Protein AF-A0A1H8H179-F1 (afdb_monomer)

Solvent-accessible surface area (backbone atoms only — not comparable to full-atom values): 5321 Å² total; per-residue (Å²): 131,54,48,33,41,68,77,48,64,46,84,75,29,44,34,35,33,32,39,75,87,75,44,80,43,78,45,67,46,25,64,46,42,33,44,36,36,45,40,48,76,88,51,90,48,93,94,61,76,77,50,42,28,44,34,40,33,27,71,89,72,52,76,50,75,46,45,50,90,35,25,52,59,69,61,35,50,50,55,39,50,76,60,72,44,78,71,45,79,42,83,42,76,91

Sequence (94 aa):
MSDYRLTSINLGGKAIINYKGIQDIIIESIAKVEIVTQRHKSGVLENYRISSYIRFNKIDGSTVQYPDSKIDLNEAETIIKENKISVEYVDEFI

Mean predicted aligned error: 4.95 Å

Foldseek 3Di:
DAQWEFDADDAQFWTWIDGPVPDTDIDTAFHAKEWEWEAEPVGDDVVDDTKIWIWGQHPVRDIDIDICNHYVPVNVVVNCVVNVGDYHYHYDYD

Structure (mmCIF, N/CA/C/O backbone):
data_AF-A0A1H8H179-F1
#
_entry.id   AF-A0A1H8H179-F1
#
loop_
_atom_site.group_PDB
_atom_site.id
_atom_site.type_symbol
_atom_site.label_atom_id
_atom_site.label_alt_id
_atom_site.label_comp_id
_atom_site.label_asym_id
_atom_site.label_entity_id
_atom_site.label_seq_id
_atom_site.pdbx_PDB_ins_code
_atom_site.Cartn_x
_atom_site.Cartn_y
_atom_site.Cartn_z
_atom_site.occupancy
_atom_site.B_iso_or_equiv
_atom_site.auth_seq_id
_atom_site.auth_comp_id
_atom_site.auth_asym_id
_atom_site.auth_atom_id
_atom_site.pdbx_PDB_model_num
ATOM 1 N N . MET A 1 1 ? 5.353 17.548 -1.687 1.00 62.00 1 MET A N 1
ATOM 2 C CA . MET A 1 1 ? 4.465 17.007 -0.638 1.00 62.00 1 MET A CA 1
ATOM 3 C C . MET A 1 1 ? 3.529 16.029 -1.305 1.00 62.00 1 MET A C 1
ATOM 5 O O . MET A 1 1 ? 3.004 16.367 -2.360 1.00 62.00 1 MET A O 1
ATOM 9 N N . SER A 1 2 ? 3.383 14.837 -0.736 1.00 78.31 2 SER A N 1
ATOM 10 C CA . SER A 1 2 ? 2.405 13.846 -1.183 1.00 78.31 2 SER A CA 1
ATOM 11 C C . SER A 1 2 ? 0.996 14.415 -1.017 1.00 78.31 2 SER A C 1
ATOM 13 O O . SER A 1 2 ? 0.699 15.058 -0.010 1.00 78.31 2 SER A O 1
ATOM 15 N N . ASP A 1 3 ? 0.150 14.229 -2.026 1.00 89.25 3 ASP A N 1
ATOM 16 C CA . ASP A 1 3 ? -1.234 14.706 -2.008 1.00 89.25 3 ASP A CA 1
ATOM 17 C C . ASP A 1 3 ? -2.098 13.866 -1.054 1.00 89.25 3 ASP A C 1
ATOM 19 O O . ASP A 1 3 ? -3.047 14.377 -0.463 1.00 89.25 3 ASP A O 1
ATOM 23 N N . TYR A 1 4 ? -1.753 12.589 -0.896 1.00 92.25 4 TYR A N 1
ATOM 24 C CA . TYR A 1 4 ? -2.434 11.624 -0.048 1.00 92.25 4 TYR A CA 1
ATOM 25 C C . TYR A 1 4 ? -1.511 11.143 1.067 1.00 92.25 4 TYR A C 1
ATOM 27 O O . TYR A 1 4 ? -0.303 10.988 0.872 1.00 92.25 4 TYR A O 1
ATOM 35 N N . ARG A 1 5 ? -2.108 10.853 2.220 1.00 93.69 5 ARG A N 1
ATOM 36 C CA . ARG A 1 5 ? -1.440 10.286 3.387 1.00 93.69 5 ARG A CA 1
ATOM 37 C C . ARG A 1 5 ? -2.317 9.199 3.987 1.00 93.69 5 ARG A C 1
ATOM 39 O O . ARG A 1 5 ? -3.464 9.467 4.335 1.00 93.69 5 ARG A O 1
ATOM 46 N N . LEU A 1 6 ? -1.795 7.982 4.115 1.00 93.81 6 LEU A N 1
ATOM 47 C CA . LEU A 1 6 ? -2.461 6.955 4.913 1.00 93.81 6 LEU A CA 1
ATOM 48 C C . LEU A 1 6 ? -2.411 7.402 6.378 1.00 93.81 6 LEU A C 1
ATOM 50 O O . LEU A 1 6 ? -1.342 7.755 6.856 1.00 93.81 6 LEU A O 1
ATOM 54 N N . THR A 1 7 ? -3.541 7.436 7.076 1.00 93.19 7 THR A N 1
ATOM 55 C CA . THR A 1 7 ? -3.593 7.852 8.490 1.00 93.19 7 THR A CA 1
ATOM 56 C C . THR A 1 7 ? -3.964 6.707 9.420 1.00 93.19 7 THR A C 1
ATOM 58 O O . THR A 1 7 ? -3.592 6.720 10.590 1.00 93.19 7 THR A O 1
ATOM 61 N N . SER A 1 8 ? -4.687 5.704 8.921 1.00 92.81 8 SER A N 1
ATOM 62 C CA . SER A 1 8 ? -5.090 4.532 9.698 1.00 92.81 8 SER A CA 1
ATOM 63 C C . SER A 1 8 ? -5.459 3.366 8.784 1.00 92.81 8 SER A C 1
ATOM 65 O O . SER A 1 8 ? -5.935 3.585 7.667 1.00 92.81 8 SER A O 1
ATOM 67 N N . ILE A 1 9 ? -5.258 2.133 9.256 1.00 93.69 9 ILE A N 1
ATOM 68 C CA . ILE A 1 9 ? -5.644 0.910 8.549 1.00 93.69 9 ILE A CA 1
ATOM 69 C C . ILE A 1 9 ? -5.844 -0.271 9.508 1.00 93.69 9 ILE A C 1
ATOM 71 O O . ILE A 1 9 ? -5.097 -0.427 10.470 1.00 93.69 9 ILE A O 1
ATOM 75 N N . ASN A 1 10 ? -6.812 -1.143 9.211 1.00 88.44 10 ASN A N 1
ATOM 76 C CA . ASN A 1 10 ? -6.967 -2.455 9.841 1.00 88.44 10 ASN A CA 1
ATOM 77 C C . ASN A 1 10 ? -7.331 -3.557 8.820 1.00 88.44 10 ASN A C 1
ATOM 79 O O . ASN A 1 10 ? -8.137 -3.345 7.915 1.00 88.44 10 ASN A O 1
ATOM 83 N N . LEU A 1 11 ? -6.747 -4.755 8.970 1.00 71.75 11 LEU A N 1
ATOM 84 C CA . LEU A 1 11 ? -7.091 -5.930 8.152 1.00 71.75 11 LEU A CA 1
ATOM 85 C C . LEU A 1 11 ? -8.516 -6.402 8.469 1.00 71.75 11 LEU A C 1
ATOM 87 O O . LEU A 1 11 ? -8.877 -6.526 9.639 1.00 71.75 11 LEU A O 1
ATOM 91 N N . GLY A 1 12 ? -9.322 -6.662 7.435 1.00 64.56 12 GLY A N 1
ATOM 92 C CA . GLY A 1 12 ? -10.748 -6.968 7.591 1.00 64.56 12 GLY A CA 1
ATOM 93 C C . GLY A 1 12 ? -11.616 -5.735 7.867 1.00 64.56 12 GLY A C 1
ATOM 94 O O . GLY A 1 12 ? -12.799 -5.879 8.174 1.00 64.56 12 GLY A O 1
ATOM 95 N N . GLY A 1 13 ? -11.040 -4.531 7.759 1.00 77.62 13 GLY A N 1
ATOM 96 C CA . GLY A 1 13 ? -11.720 -3.259 7.978 1.00 77.62 13 GLY A CA 1
ATOM 97 C C . GLY A 1 13 ? -11.323 -2.177 6.972 1.00 77.62 13 GLY A C 1
ATOM 98 O O . GLY A 1 13 ? -11.115 -2.462 5.792 1.00 77.62 13 GLY A O 1
ATOM 99 N N . LYS A 1 14 ? -11.322 -0.917 7.421 1.00 91.38 14 LYS A N 1
ATOM 100 C CA . LYS A 1 14 ? -11.182 0.270 6.576 1.00 91.38 14 LYS A CA 1
ATOM 101 C C . LYS A 1 14 ? -9.779 0.878 6.642 1.00 91.38 14 LYS A C 1
ATOM 103 O O . LYS A 1 14 ? -9.179 0.935 7.711 1.00 91.38 14 LYS A O 1
ATOM 108 N N . ALA A 1 15 ? -9.287 1.404 5.524 1.00 93.69 15 ALA A N 1
ATOM 109 C CA . ALA A 1 15 ? -8.181 2.360 5.510 1.00 93.69 15 ALA A CA 1
ATOM 110 C C . ALA A 1 15 ? -8.733 3.778 5.412 1.00 93.69 15 ALA A C 1
ATOM 112 O O . ALA A 1 15 ? -9.7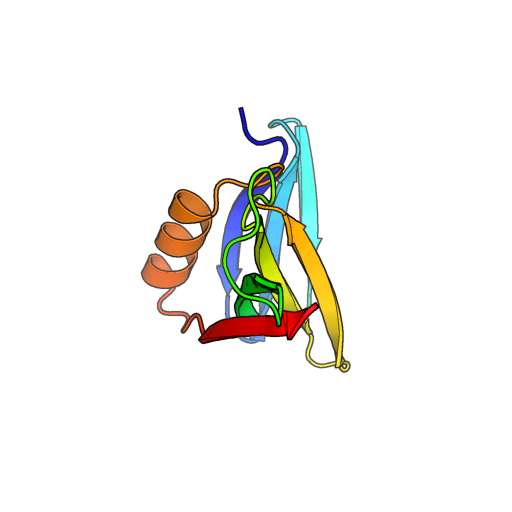14 4.025 4.707 1.00 93.69 15 ALA A O 1
ATOM 113 N N . ILE A 1 16 ? -8.086 4.706 6.107 1.00 94.38 16 ILE A N 1
ATOM 114 C CA . ILE A 1 16 ? -8.377 6.132 6.018 1.00 94.38 16 ILE A CA 1
ATOM 115 C C . ILE A 1 16 ? -7.187 6.796 5.344 1.00 94.38 16 ILE A C 1
ATOM 117 O O . ILE A 1 16 ? -6.056 6.715 5.825 1.00 94.38 16 ILE A O 1
ATOM 121 N N . ILE A 1 17 ? -7.453 7.437 4.212 1.00 94.56 17 ILE A N 1
ATOM 122 C CA . ILE A 1 17 ? -6.471 8.207 3.465 1.00 94.56 17 ILE A CA 1
ATOM 123 C C . ILE A 1 17 ? -6.895 9.660 3.505 1.00 94.56 17 ILE A C 1
ATOM 125 O O . ILE A 1 17 ? -7.963 10.022 3.022 1.00 94.56 17 ILE A O 1
ATOM 129 N N . ASN A 1 18 ? -6.036 10.500 4.051 1.00 94.19 18 ASN A N 1
ATOM 130 C CA . ASN A 1 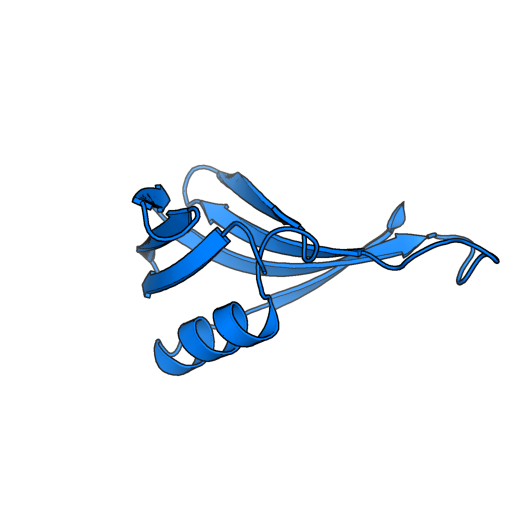18 ? -6.259 11.924 4.100 1.00 94.19 18 ASN A CA 1
ATOM 131 C C . ASN A 1 18 ? -5.678 12.596 2.844 1.00 94.19 18 ASN A C 1
ATOM 133 O O . ASN A 1 18 ? -4.508 12.406 2.507 1.00 94.19 18 ASN A O 1
ATOM 137 N N . TYR A 1 19 ? -6.499 13.374 2.143 1.00 91.88 19 TYR A N 1
ATOM 138 C CA . TYR A 1 19 ? -6.102 14.189 1.001 1.00 91.88 19 TYR A CA 1
ATOM 139 C C . TYR A 1 19 ? -5.782 15.613 1.468 1.00 91.88 19 TYR A C 1
ATOM 141 O O . TYR A 1 19 ? -6.660 16.346 1.935 1.00 91.88 19 TYR A O 1
ATOM 149 N N . LYS A 1 20 ? -4.511 16.004 1.332 1.00 89.38 20 LYS A N 1
ATOM 150 C CA . LYS A 1 20 ? -3.972 17.350 1.607 1.00 89.38 20 LYS A CA 1
ATOM 151 C C . LYS A 1 20 ? -4.265 17.937 2.995 1.00 89.38 20 LYS A C 1
ATOM 153 O O . LYS A 1 20 ? -4.210 19.151 3.158 1.00 89.38 20 LYS A O 1
ATOM 158 N N . GLY A 1 21 ? -4.570 17.124 4.000 1.00 87.69 21 GLY A N 1
ATOM 159 C CA . GLY A 1 21 ? -4.960 17.596 5.333 1.00 87.69 21 GLY A CA 1
ATOM 160 C C . GLY A 1 21 ? -6.434 17.988 5.456 1.00 87.69 21 GLY A C 1
ATOM 161 O O . GLY A 1 21 ? -6.835 18.455 6.516 1.00 87.69 21 GLY A O 1
ATOM 162 N N . ILE A 1 22 ? -7.234 17.846 4.395 1.00 90.06 22 ILE A N 1
ATOM 163 C CA . ILE A 1 22 ? -8.548 18.504 4.287 1.00 90.06 22 ILE A CA 1
ATOM 164 C C . ILE A 1 22 ? -9.692 17.493 4.268 1.00 90.06 22 ILE A C 1
ATOM 166 O O . ILE A 1 22 ? -10.770 17.773 4.786 1.00 90.06 22 ILE A O 1
ATOM 170 N N . GLN A 1 23 ? -9.478 16.328 3.660 1.00 92.56 23 GLN A N 1
ATOM 171 C CA . GLN A 1 23 ? -10.548 15.369 3.419 1.00 92.56 23 GLN A CA 1
ATOM 172 C C . GLN A 1 23 ? -10.090 13.948 3.705 1.00 92.56 23 GLN A C 1
ATOM 174 O O . GLN A 1 23 ? -9.087 13.502 3.155 1.00 92.56 23 GLN A O 1
ATOM 179 N N . ASP A 1 24 ? -10.884 13.221 4.485 1.00 94.88 24 ASP A N 1
ATOM 180 C CA . ASP A 1 24 ? -10.692 11.794 4.701 1.00 94.88 24 ASP A CA 1
ATOM 181 C C . ASP A 1 24 ? -11.450 10.982 3.647 1.00 94.88 24 ASP A C 1
ATOM 183 O O . ASP A 1 24 ? -12.651 11.153 3.424 1.00 94.88 24 ASP A O 1
ATOM 187 N N . ILE A 1 25 ? -10.726 10.077 3.000 1.00 94.00 25 ILE A N 1
ATOM 188 C CA . ILE A 1 25 ? -11.229 9.084 2.059 1.00 94.00 25 ILE A CA 1
ATOM 189 C C . ILE A 1 25 ? -11.190 7.740 2.772 1.00 94.00 25 ILE A C 1
ATOM 191 O O . ILE A 1 25 ? -10.139 7.306 3.245 1.00 94.00 25 ILE A O 1
ATOM 195 N N . ILE A 1 26 ? -12.341 7.079 2.842 1.00 94.19 26 ILE A N 1
ATOM 196 C CA . ILE A 1 26 ? -12.486 5.799 3.529 1.00 94.19 26 ILE A CA 1
ATOM 197 C C . ILE A 1 26 ? -12.530 4.684 2.486 1.00 94.19 26 ILE A C 1
ATOM 199 O O . ILE A 1 26 ? -13.381 4.679 1.598 1.00 94.19 26 ILE A O 1
ATOM 203 N N . ILE A 1 27 ? -11.617 3.725 2.610 1.00 93.31 27 ILE A N 1
ATOM 204 C CA . ILE A 1 27 ? -11.585 2.503 1.807 1.00 93.31 27 ILE A CA 1
ATOM 205 C C . ILE A 1 27 ? -12.039 1.370 2.709 1.00 93.31 27 ILE A C 1
ATOM 207 O O . ILE A 1 27 ? -11.284 0.957 3.579 1.00 93.31 27 ILE A O 1
ATOM 211 N N . GLU A 1 28 ? -13.258 0.879 2.529 1.00 93.56 28 GLU A N 1
ATOM 212 C CA . GLU A 1 28 ? -13.799 -0.207 3.352 1.00 93.56 28 GLU A CA 1
ATOM 213 C C . GLU A 1 28 ? -13.426 -1.597 2.826 1.00 93.56 28 GLU A C 1
ATOM 215 O O . GLU A 1 28 ? -13.017 -1.758 1.672 1.00 93.56 28 GLU A O 1
ATOM 220 N N . SER A 1 29 ? -13.609 -2.599 3.691 1.00 93.06 29 SER A N 1
ATOM 221 C CA . SER A 1 29 ? -13.527 -4.024 3.357 1.00 93.06 29 SER A CA 1
ATOM 222 C C . SER A 1 29 ? -12.189 -4.443 2.747 1.00 93.06 29 SER A C 1
ATOM 224 O O . SER A 1 29 ? -12.161 -5.151 1.745 1.00 93.06 29 SER A O 1
ATOM 226 N N . ILE A 1 30 ? -11.072 -4.024 3.344 1.00 93.31 30 ILE A N 1
ATOM 227 C CA . ILE A 1 30 ? -9.728 -4.360 2.863 1.00 93.31 30 ILE A CA 1
ATOM 228 C C . ILE A 1 30 ? -9.385 -5.800 3.242 1.00 93.31 30 ILE A C 1
ATOM 230 O O . ILE A 1 30 ? -9.322 -6.156 4.421 1.00 93.31 30 ILE A O 1
ATOM 234 N N . ALA A 1 31 ? -9.121 -6.615 2.223 1.00 91.19 31 ALA A N 1
ATOM 235 C CA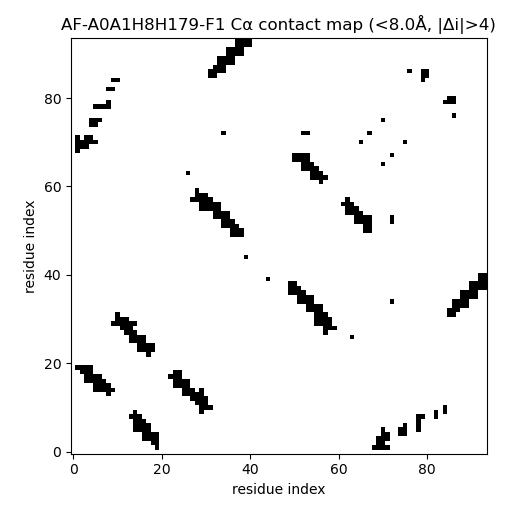 . ALA A 1 31 ? -8.646 -7.984 2.370 1.00 91.19 31 ALA A CA 1
ATOM 236 C C . ALA A 1 31 ? -7.116 -8.050 2.422 1.00 91.19 31 ALA A C 1
ATOM 238 O O . ALA A 1 31 ? -6.556 -8.821 3.197 1.00 91.19 31 ALA A O 1
ATOM 239 N N . LYS A 1 32 ? -6.439 -7.252 1.587 1.00 92.56 32 LYS A N 1
ATOM 240 C CA . LYS A 1 32 ? -4.987 -7.324 1.387 1.00 92.56 32 LYS A CA 1
ATOM 241 C C . LYS A 1 32 ? -4.418 -5.973 0.952 1.00 92.56 32 LYS A C 1
ATOM 243 O O . LYS A 1 32 ? -5.089 -5.214 0.253 1.00 92.56 32 LYS A O 1
ATOM 248 N N . VAL A 1 33 ? -3.170 -5.700 1.334 1.00 94.38 33 VAL A N 1
ATOM 249 C CA . VAL A 1 33 ? -2.411 -4.515 0.909 1.00 94.38 33 VAL A CA 1
ATOM 250 C C . VAL A 1 33 ? -1.150 -4.945 0.173 1.00 94.38 33 VAL A C 1
ATOM 252 O O . VAL A 1 33 ? -0.440 -5.843 0.624 1.00 94.38 33 VAL A O 1
ATOM 255 N N . GLU A 1 34 ? -0.874 -4.295 -0.952 1.00 95.44 34 GLU A N 1
ATOM 256 C CA . GLU A 1 34 ? 0.287 -4.569 -1.795 1.00 95.44 34 GLU A CA 1
ATOM 257 C C . GLU A 1 34 ? 1.065 -3.279 -2.066 1.00 95.44 34 GLU A C 1
ATOM 259 O O . GLU A 1 34 ? 0.468 -2.223 -2.288 1.00 95.44 34 GLU A O 1
ATOM 264 N N . ILE A 1 35 ? 2.393 -3.365 -2.088 1.00 95.12 35 ILE A N 1
ATOM 265 C CA . ILE A 1 35 ? 3.260 -2.366 -2.711 1.00 95.1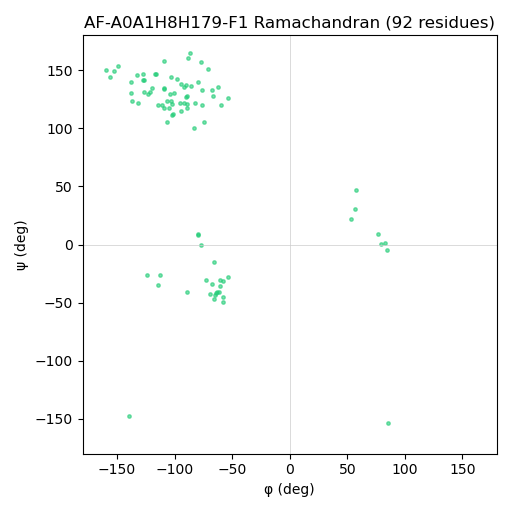2 35 ILE A CA 1
ATOM 266 C C . ILE A 1 35 ? 3.697 -2.944 -4.050 1.00 95.12 35 ILE A C 1
ATOM 268 O O . ILE A 1 35 ? 4.440 -3.924 -4.118 1.00 95.12 35 ILE A O 1
ATOM 272 N N . VAL A 1 36 ? 3.207 -2.336 -5.122 1.00 94.62 36 VAL A N 1
ATOM 273 C CA . VAL A 1 36 ? 3.448 -2.789 -6.485 1.00 94.62 36 VAL A CA 1
ATOM 274 C C . VAL A 1 36 ? 4.536 -1.937 -7.114 1.00 94.62 36 VAL A C 1
ATOM 276 O O . VAL A 1 36 ? 4.464 -0.712 -7.070 1.00 94.62 36 VAL A O 1
ATOM 279 N N . THR A 1 37 ? 5.532 -2.575 -7.718 1.00 91.19 37 THR A N 1
ATOM 280 C CA . THR A 1 37 ? 6.587 -1.920 -8.494 1.00 91.19 37 THR A CA 1
ATOM 281 C C . THR A 1 37 ? 6.386 -2.236 -9.969 1.00 91.19 37 THR A C 1
ATOM 283 O O . THR A 1 37 ? 6.445 -3.396 -10.374 1.00 91.19 37 THR A O 1
ATOM 286 N N . GLN A 1 38 ? 6.151 -1.210 -10.787 1.00 88.44 38 GLN A N 1
ATOM 287 C CA . GLN A 1 38 ? 6.031 -1.379 -12.232 1.00 88.44 38 GLN A CA 1
ATOM 288 C C . GLN A 1 38 ? 7.411 -1.430 -12.875 1.00 88.44 38 GLN A C 1
ATOM 290 O O . GLN A 1 38 ? 8.215 -0.500 -12.768 1.00 88.44 38 GLN A O 1
ATOM 295 N N . ARG A 1 39 ? 7.673 -2.530 -13.573 1.00 83.25 39 ARG A N 1
ATOM 296 C CA . ARG A 1 39 ? 8.897 -2.788 -14.321 1.00 83.25 39 ARG A CA 1
ATOM 297 C C . ARG A 1 39 ? 8.569 -2.925 -15.794 1.00 83.25 39 ARG A C 1
ATOM 299 O O . ARG A 1 39 ? 7.532 -3.458 -16.166 1.00 83.25 39 ARG A O 1
ATOM 306 N N . HIS A 1 40 ? 9.484 -2.490 -16.642 1.00 80.75 40 HIS A N 1
ATOM 307 C CA . HIS A 1 40 ? 9.376 -2.749 -18.068 1.00 80.75 40 HIS A CA 1
ATOM 308 C C . HIS A 1 40 ? 9.976 -4.123 -18.387 1.00 80.75 40 HIS A C 1
ATOM 310 O O . HIS A 1 40 ? 11.061 -4.454 -17.894 1.00 80.75 40 HIS A O 1
ATOM 316 N N . LYS A 1 41 ? 9.318 -4.927 -19.234 1.00 76.50 41 LYS A N 1
ATOM 317 C CA . LYS A 1 41 ? 9.838 -6.259 -19.625 1.00 76.50 41 LYS A CA 1
ATOM 318 C C . LYS A 1 41 ? 11.221 -6.198 -20.268 1.00 76.50 41 LYS A C 1
ATOM 320 O O . LYS A 1 41 ? 12.016 -7.119 -20.114 1.00 76.50 41 LYS A O 1
ATOM 325 N N . SER A 1 42 ? 11.518 -5.106 -20.968 1.00 75.75 42 SER A N 1
ATOM 326 C CA . SER A 1 42 ? 12.815 -4.884 -21.625 1.00 75.75 42 SER A CA 1
ATOM 327 C C . SER A 1 42 ? 13.928 -4.399 -20.682 1.00 75.75 42 SER A C 1
ATOM 329 O O . SER A 1 42 ? 14.994 -4.030 -21.163 1.00 75.75 42 SER A O 1
ATOM 331 N N . GLY A 1 43 ? 13.707 -4.389 -19.361 1.00 68.38 43 GLY A N 1
ATOM 332 C CA . GLY A 1 43 ? 14.689 -3.939 -18.371 1.00 68.38 43 GLY A CA 1
ATOM 333 C C . GLY A 1 43 ? 14.670 -2.425 -18.136 1.00 68.38 43 GLY A C 1
ATOM 334 O O . GLY A 1 43 ? 13.641 -1.772 -18.297 1.00 68.38 43 GLY A O 1
ATOM 335 N N . VAL A 1 44 ? 15.805 -1.860 -17.711 1.00 64.44 44 VAL A N 1
ATOM 336 C CA . VAL A 1 44 ? 15.944 -0.413 -17.468 1.00 64.44 44 VAL A CA 1
ATOM 337 C C . VAL A 1 44 ? 16.239 0.279 -18.797 1.00 64.44 44 VAL A C 1
ATOM 339 O O . VAL A 1 44 ? 17.367 0.250 -19.281 1.00 64.44 44 VAL A O 1
ATOM 342 N N . LEU A 1 45 ? 15.213 0.876 -19.401 1.00 65.38 45 LEU A N 1
ATOM 343 C CA . LEU A 1 45 ? 15.372 1.739 -20.569 1.00 65.38 45 LEU A CA 1
ATOM 344 C C . LEU A 1 45 ? 15.840 3.128 -20.120 1.00 65.38 45 LEU A C 1
ATOM 346 O O . LEU A 1 45 ? 15.352 3.659 -19.119 1.00 65.38 45 LEU A O 1
ATOM 350 N N . GLU A 1 46 ? 16.758 3.737 -20.871 1.00 60.25 46 GLU A N 1
ATOM 351 C CA . GLU A 1 46 ? 17.110 5.148 -20.692 1.00 60.25 46 GLU A CA 1
ATOM 352 C C . GLU A 1 46 ? 15.825 5.994 -20.752 1.00 60.25 46 GLU A C 1
ATOM 354 O O . GLU A 1 46 ? 15.049 5.892 -21.703 1.00 60.25 46 GLU A O 1
ATOM 359 N N . ASN A 1 47 ? 15.591 6.811 -19.720 1.00 65.31 47 ASN A N 1
ATOM 360 C CA . ASN A 1 47 ? 14.386 7.629 -19.484 1.00 65.31 47 ASN A CA 1
ATOM 361 C C . ASN A 1 47 ? 13.150 6.912 -18.915 1.00 65.31 47 ASN A C 1
ATOM 363 O O . ASN A 1 47 ? 12.137 7.573 -18.673 1.00 65.31 47 ASN A O 1
ATOM 367 N N . TYR A 1 48 ? 13.207 5.606 -18.643 1.00 66.06 48 TYR A N 1
ATOM 368 C CA . TYR A 1 48 ? 12.092 4.913 -18.001 1.00 66.06 48 TYR A CA 1
ATOM 369 C C . TYR A 1 48 ? 12.212 4.967 -16.476 1.00 66.06 48 TYR A C 1
ATOM 371 O O . TYR A 1 48 ? 13.152 4.440 -15.877 1.00 66.06 48 TYR A O 1
ATOM 379 N N . ARG A 1 49 ? 11.236 5.611 -15.833 1.00 67.00 49 ARG A N 1
ATOM 380 C CA . ARG A 1 49 ? 11.152 5.687 -14.376 1.00 67.00 49 ARG A CA 1
ATOM 381 C C . ARG A 1 49 ? 10.361 4.491 -13.856 1.00 67.00 49 ARG A C 1
ATOM 383 O O . ARG A 1 49 ? 9.189 4.344 -14.185 1.00 67.00 49 ARG A O 1
ATOM 390 N N . ILE A 1 50 ? 10.992 3.685 -13.004 1.00 75.31 50 ILE A N 1
ATOM 391 C CA . ILE A 1 50 ? 10.283 2.710 -12.169 1.00 75.31 50 ILE A CA 1
ATOM 392 C C . ILE A 1 50 ? 9.300 3.502 -11.301 1.00 75.31 50 ILE A C 1
ATOM 394 O O . ILE A 1 50 ? 9.719 4.400 -10.567 1.00 75.31 50 ILE A O 1
ATOM 398 N N . SER A 1 51 ? 8.008 3.209 -11.432 1.00 84.31 51 SER A N 1
ATOM 399 C CA . SER A 1 51 ? 6.967 3.779 -10.578 1.00 84.31 51 SER A CA 1
ATOM 400 C C . SER A 1 51 ? 6.446 2.688 -9.666 1.00 84.31 51 SER A C 1
ATOM 402 O O . SER A 1 51 ? 6.183 1.567 -10.110 1.00 84.31 51 SER A O 1
ATOM 404 N N . SER A 1 52 ? 6.308 3.025 -8.392 1.00 91.75 52 SER A N 1
ATOM 405 C CA . SER A 1 52 ? 5.661 2.151 -7.427 1.00 91.75 52 SER A CA 1
ATOM 406 C C . SER A 1 52 ? 4.315 2.733 -7.016 1.00 91.75 52 SER A C 1
ATOM 408 O O . SER A 1 52 ? 4.055 3.927 -7.155 1.00 91.75 52 SER A O 1
ATOM 410 N N . TYR A 1 53 ? 3.426 1.892 -6.514 1.00 94.69 53 TYR A N 1
ATOM 411 C CA . TYR A 1 53 ? 2.145 2.324 -5.980 1.00 94.69 53 TYR A CA 1
ATOM 412 C C . TYR A 1 53 ? 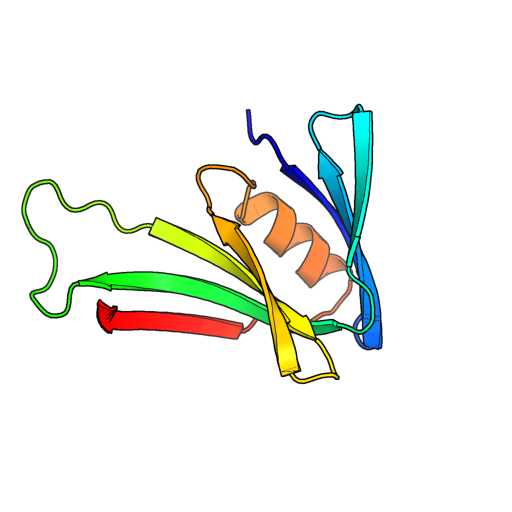1.688 1.392 -4.868 1.00 94.69 53 TYR A C 1
ATOM 414 O O . TYR A 1 53 ? 2.047 0.218 -4.832 1.00 94.69 53 TYR A O 1
ATOM 422 N N . ILE A 1 54 ? 0.877 1.918 -3.959 1.00 94.88 54 ILE A N 1
ATOM 423 C CA . ILE A 1 54 ? 0.173 1.095 -2.980 1.00 94.88 54 ILE A CA 1
ATOM 424 C C . ILE A 1 54 ? -1.171 0.677 -3.566 1.00 94.88 54 ILE A C 1
ATOM 426 O O . ILE A 1 54 ? -1.870 1.495 -4.173 1.00 94.88 54 ILE A O 1
ATOM 430 N N . ARG A 1 55 ? -1.541 -0.587 -3.377 1.00 96.19 55 ARG A N 1
ATOM 431 C CA . ARG A 1 55 ? -2.828 -1.148 -3.780 1.00 96.19 55 ARG A CA 1
ATOM 432 C C . ARG A 1 55 ? -3.540 -1.743 -2.574 1.00 96.19 55 ARG A C 1
ATOM 434 O O . ARG A 1 55 ? -2.990 -2.563 -1.844 1.00 96.19 55 ARG A O 1
ATOM 441 N N . PHE A 1 56 ? -4.798 -1.359 -2.411 1.00 95.12 56 PHE A N 1
ATOM 442 C CA . PHE A 1 56 ? -5.736 -1.949 -1.467 1.00 95.12 56 PHE A CA 1
ATOM 443 C C . PHE A 1 56 ? -6.665 -2.884 -2.234 1.00 95.12 56 PHE A C 1
ATOM 445 O O . PHE A 1 56 ? -7.471 -2.431 -3.050 1.00 95.12 56 PHE A O 1
ATOM 452 N N . ASN A 1 57 ? -6.545 -4.182 -1.974 1.00 94.38 57 ASN A N 1
ATOM 453 C CA . ASN A 1 57 ? -7.430 -5.202 -2.518 1.00 94.38 57 ASN A CA 1
ATOM 454 C C . ASN A 1 57 ? -8.580 -5.420 -1.538 1.00 94.38 57 ASN A C 1
ATOM 456 O O . ASN A 1 57 ? -8.357 -5.747 -0.365 1.00 94.38 57 ASN A O 1
ATOM 460 N N . LYS A 1 58 ? -9.807 -5.218 -2.009 1.00 94.50 58 LYS A N 1
ATOM 461 C CA . LYS A 1 58 ? -11.008 -5.375 -1.195 1.00 94.50 58 LYS A CA 1
ATOM 462 C C . LYS A 1 58 ? -11.527 -6.809 -1.225 1.00 94.50 58 LYS A C 1
ATOM 464 O O . LYS A 1 58 ? -11.227 -7.581 -2.132 1.00 94.50 58 LYS A O 1
ATOM 469 N N . ILE A 1 59 ? -12.341 -7.151 -0.228 1.00 91.38 59 ILE A N 1
ATOM 470 C CA . ILE A 1 59 ? -12.991 -8.465 -0.094 1.00 91.38 59 ILE A CA 1
ATOM 471 C C . ILE A 1 59 ? -13.910 -8.758 -1.293 1.00 91.38 59 ILE A C 1
ATOM 473 O O . ILE A 1 59 ? -14.051 -9.913 -1.680 1.00 91.38 59 ILE A O 1
ATOM 477 N N . ASP A 1 60 ? -14.497 -7.728 -1.909 1.00 92.38 60 ASP A N 1
ATOM 478 C CA . ASP A 1 60 ? -15.353 -7.857 -3.098 1.00 92.38 60 ASP A CA 1
ATOM 479 C C . ASP A 1 60 ? -14.579 -8.074 -4.416 1.00 92.38 60 ASP A C 1
ATOM 481 O O . ASP A 1 60 ? -15.188 -8.210 -5.475 1.00 92.38 60 ASP A O 1
ATOM 485 N N . GLY A 1 61 ? -13.243 -8.111 -4.362 1.00 91.75 61 GLY A N 1
ATOM 486 C CA . GLY A 1 61 ? -12.361 -8.263 -5.520 1.00 91.75 61 GLY A CA 1
ATOM 487 C C . GLY A 1 61 ? -12.028 -6.959 -6.252 1.00 91.75 61 GLY A C 1
ATOM 488 O O . GLY A 1 61 ? -11.202 -6.977 -7.163 1.00 91.75 61 GLY A O 1
ATOM 489 N N . SER A 1 62 ? -12.618 -5.822 -5.868 1.00 95.44 62 SER A N 1
ATOM 490 C CA . SER A 1 62 ? -12.240 -4.515 -6.411 1.00 95.44 62 SER A CA 1
ATOM 491 C C . SER A 1 62 ? -10.939 -3.999 -5.790 1.00 95.44 62 SER A C 1
ATOM 493 O O . SER A 1 62 ? -10.538 -4.393 -4.689 1.00 95.44 62 SER A O 1
ATOM 495 N N . THR A 1 63 ? -10.259 -3.096 -6.498 1.00 95.56 63 THR A N 1
ATOM 496 C CA . THR A 1 63 ? -8.968 -2.551 -6.069 1.00 95.56 63 THR A CA 1
ATOM 497 C C . THR A 1 63 ? -8.983 -1.028 -6.070 1.00 95.56 63 THR A C 1
ATOM 499 O O . THR A 1 63 ? -9.661 -0.383 -6.871 1.00 95.56 63 THR A O 1
ATOM 502 N N . VAL A 1 64 ? -8.242 -0.436 -5.135 1.00 95.25 64 VAL A N 1
ATOM 503 C CA . VAL A 1 64 ? -7.980 1.008 -5.083 1.00 95.25 64 VAL A CA 1
ATOM 504 C C . VAL A 1 64 ? -6.475 1.199 -5.005 1.00 95.25 64 VAL A C 1
ATOM 506 O O . VAL A 1 64 ? -5.822 0.556 -4.186 1.00 95.25 64 VAL A O 1
ATOM 509 N N . GLN A 1 65 ? -5.916 2.070 -5.843 1.00 95.06 65 GLN A N 1
ATOM 510 C CA . GLN A 1 65 ? -4.470 2.257 -5.936 1.00 95.06 65 GLN A CA 1
ATOM 511 C C . GLN A 1 65 ? -4.058 3.727 -5.916 1.00 95.06 65 GLN A C 1
ATOM 513 O O . GLN A 1 65 ? -4.754 4.580 -6.467 1.00 95.06 65 GLN A O 1
ATOM 518 N N . TYR A 1 66 ? -2.899 4.003 -5.313 1.00 94.25 66 TYR A N 1
ATOM 519 C CA . TYR A 1 66 ? -2.302 5.337 -5.249 1.00 94.25 66 TYR A CA 1
ATOM 520 C C . TYR A 1 66 ? -0.822 5.278 -5.640 1.00 94.25 66 TYR A C 1
ATOM 522 O O . TYR A 1 66 ? -0.059 4.559 -4.990 1.00 94.25 66 TYR A O 1
ATOM 530 N N . PRO A 1 67 ? -0.396 6.027 -6.672 1.00 91.69 67 PRO A N 1
ATOM 531 C CA . PRO A 1 67 ? 0.995 6.044 -7.105 1.00 91.69 67 PRO A CA 1
ATOM 532 C C . PRO A 1 67 ? 1.905 6.761 -6.107 1.00 91.69 67 PRO A C 1
ATOM 534 O O . PRO A 1 67 ? 1.483 7.711 -5.449 1.00 91.69 67 PRO A O 1
ATOM 537 N N . ASP A 1 68 ? 3.171 6.354 -6.058 1.00 90.62 68 ASP A N 1
ATOM 538 C CA . ASP A 1 68 ? 4.251 6.951 -5.255 1.00 90.62 68 ASP A CA 1
ATOM 539 C C . ASP A 1 68 ? 4.427 8.461 -5.483 1.00 90.62 68 ASP A C 1
ATOM 541 O O . ASP A 1 68 ? 4.812 9.210 -4.591 1.00 90.62 68 ASP A O 1
ATOM 545 N N . SER A 1 69 ? 4.080 8.943 -6.675 1.00 88.88 69 SER A N 1
ATOM 546 C CA . SER A 1 69 ? 4.030 10.371 -7.000 1.00 88.88 69 SER A CA 1
ATOM 547 C C . SER A 1 69 ? 2.954 11.151 -6.230 1.00 88.88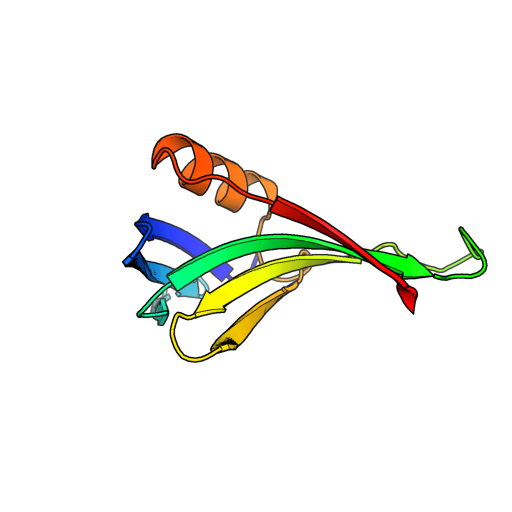 69 SER A C 1
ATOM 549 O O . SER A 1 69 ? 2.966 12.384 -6.233 1.00 88.88 69 SER A O 1
ATOM 551 N N . LYS A 1 70 ? 2.004 10.453 -5.601 1.00 91.88 70 LYS A N 1
ATOM 552 C CA . LYS A 1 70 ? 0.820 11.012 -4.942 1.00 91.88 70 LYS A CA 1
ATOM 553 C C . LYS A 1 70 ? 0.698 10.619 -3.475 1.00 91.88 70 LYS A C 1
ATOM 555 O O . LYS A 1 70 ? 0.103 11.392 -2.729 1.00 91.88 70 LYS A O 1
ATOM 560 N N . ILE A 1 71 ? 1.258 9.490 -3.057 1.00 91.94 71 ILE A N 1
ATOM 561 C CA . ILE A 1 71 ? 1.276 9.038 -1.663 1.00 91.94 71 ILE A CA 1
ATOM 562 C C . ILE A 1 71 ? 2.707 8.722 -1.227 1.00 91.94 71 ILE A C 1
ATOM 564 O O . ILE A 1 71 ? 3.487 8.173 -2.001 1.00 91.94 71 ILE A O 1
ATOM 568 N N . ASP A 1 72 ? 3.053 9.052 0.018 1.00 91.94 72 ASP A N 1
ATOM 569 C CA . ASP A 1 72 ? 4.329 8.618 0.590 1.00 91.94 72 ASP A CA 1
ATOM 570 C C . ASP A 1 72 ? 4.253 7.124 0.942 1.00 91.94 72 ASP A C 1
ATOM 572 O O . ASP A 1 72 ? 3.587 6.732 1.904 1.00 91.94 72 ASP A O 1
ATOM 576 N N . LEU A 1 73 ? 4.903 6.283 0.132 1.00 91.94 73 LEU A N 1
ATOM 577 C CA . LEU A 1 73 ? 4.905 4.834 0.337 1.00 91.94 73 LEU A CA 1
ATOM 578 C C . LEU A 1 73 ? 5.661 4.420 1.602 1.00 91.94 73 LEU A C 1
ATOM 580 O O . LEU A 1 73 ? 5.241 3.469 2.252 1.00 91.94 73 LEU A O 1
ATOM 584 N N . ASN A 1 74 ? 6.728 5.131 1.980 1.00 91.88 74 ASN A N 1
ATOM 585 C CA . ASN A 1 74 ? 7.513 4.791 3.170 1.00 91.88 74 ASN A CA 1
ATOM 586 C C . ASN A 1 74 ? 6.703 5.054 4.441 1.00 91.88 74 ASN A C 1
ATOM 588 O O . ASN A 1 74 ? 6.690 4.245 5.372 1.00 91.88 74 ASN A O 1
ATOM 592 N N . GLU A 1 75 ? 6.001 6.187 4.468 1.00 93.00 75 GLU A N 1
ATOM 593 C CA . GLU A 1 75 ? 5.111 6.520 5.573 1.00 93.00 75 GLU A CA 1
ATOM 594 C C . GLU A 1 75 ? 3.930 5.544 5.643 1.00 93.00 75 GLU A C 1
ATOM 596 O O . GLU A 1 75 ? 3.639 5.001 6.711 1.00 93.00 75 GLU A O 1
ATOM 601 N N . ALA A 1 76 ? 3.288 5.262 4.504 1.00 92.62 76 ALA A N 1
ATOM 602 C CA . ALA A 1 76 ? 2.197 4.296 4.447 1.00 92.62 76 ALA A CA 1
ATOM 603 C C . ALA A 1 76 ? 2.650 2.911 4.939 1.00 92.62 76 ALA A C 1
ATOM 605 O O . ALA A 1 76 ? 1.972 2.303 5.764 1.00 92.62 76 ALA A O 1
ATOM 606 N N . GLU A 1 77 ? 3.815 2.434 4.497 1.00 92.88 77 GLU A N 1
ATOM 607 C CA . GLU A 1 77 ? 4.379 1.152 4.920 1.00 92.88 77 GLU A CA 1
ATOM 608 C C . GLU A 1 77 ? 4.647 1.104 6.429 1.00 92.88 77 GLU A C 1
ATOM 610 O O . GLU A 1 77 ? 4.337 0.101 7.077 1.00 92.88 77 GLU A O 1
ATOM 615 N N . THR A 1 78 ? 5.166 2.194 7.001 1.00 93.25 78 THR A N 1
ATOM 616 C CA . THR A 1 78 ? 5.385 2.314 8.450 1.00 93.25 78 THR A CA 1
ATOM 617 C C . THR A 1 78 ? 4.075 2.126 9.212 1.00 93.25 78 THR A C 1
ATOM 619 O O . THR A 1 78 ? 3.995 1.272 10.093 1.00 93.25 78 THR A O 1
ATOM 622 N N . ILE A 1 79 ? 3.014 2.830 8.808 1.00 93.12 79 ILE A N 1
ATOM 623 C CA . ILE A 1 79 ? 1.696 2.741 9.453 1.00 93.12 79 ILE A CA 1
ATOM 624 C C . ILE A 1 79 ? 1.108 1.331 9.327 1.00 93.12 79 ILE A C 1
ATOM 626 O O . ILE A 1 79 ? 0.532 0.801 10.279 1.00 93.12 79 ILE A O 1
ATOM 630 N N . ILE A 1 80 ? 1.255 0.688 8.167 1.00 92.62 80 ILE A N 1
ATOM 631 C CA . ILE A 1 80 ? 0.743 -0.671 7.954 1.00 92.62 80 ILE A CA 1
ATOM 632 C C . ILE A 1 80 ? 1.470 -1.669 8.871 1.00 92.62 80 ILE A C 1
ATOM 634 O O . ILE A 1 80 ? 0.824 -2.495 9.525 1.00 92.62 80 ILE A O 1
ATOM 638 N N . LYS A 1 81 ? 2.800 -1.550 8.987 1.00 90.31 81 LYS A N 1
ATOM 639 C CA . LYS A 1 81 ? 3.627 -2.376 9.880 1.00 90.31 81 LYS A CA 1
ATOM 640 C C . LYS A 1 81 ? 3.290 -2.157 11.355 1.00 90.31 81 LYS A C 1
ATOM 642 O O . LYS A 1 81 ? 3.183 -3.133 12.096 1.00 90.31 81 LYS A O 1
ATOM 647 N N . GLU A 1 82 ? 3.070 -0.914 11.778 1.00 92.00 82 GLU A N 1
ATOM 648 C CA . GLU A 1 82 ? 2.640 -0.580 13.145 1.00 92.00 82 GLU A CA 1
ATOM 649 C C . GLU A 1 82 ? 1.292 -1.222 13.501 1.00 92.00 82 GLU A C 1
ATOM 651 O O . GLU A 1 82 ? 1.109 -1.716 14.615 1.00 92.00 82 GLU A O 1
ATOM 656 N N . ASN A 1 83 ? 0.377 -1.315 12.532 1.00 89.88 83 ASN A N 1
ATOM 657 C CA . ASN A 1 83 ? -0.906 -2.008 12.682 1.00 89.88 83 ASN A CA 1
ATOM 658 C C . ASN A 1 83 ? -0.798 -3.541 12.545 1.00 89.88 83 ASN A C 1
ATOM 660 O O . ASN A 1 83 ? -1.817 -4.232 12.537 1.00 89.88 83 ASN A O 1
ATOM 664 N N . LYS A 1 84 ? 0.425 -4.093 12.474 1.00 89.12 84 LYS A N 1
ATOM 665 C CA . LYS A 1 84 ? 0.717 -5.533 12.337 1.00 89.12 84 LYS A CA 1
ATOM 666 C C . LYS A 1 84 ? 0.055 -6.175 11.114 1.00 89.12 84 LYS A C 1
ATOM 668 O O . LYS A 1 84 ? -0.284 -7.358 11.128 1.00 89.12 84 LYS A O 1
ATOM 673 N N . ILE A 1 85 ? -0.130 -5.396 10.053 1.00 89.69 85 ILE A N 1
ATOM 6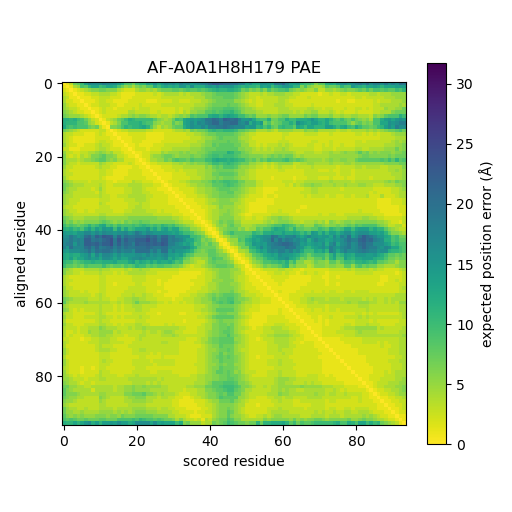74 C CA . ILE A 1 85 ? -0.673 -5.861 8.780 1.00 89.69 85 ILE A CA 1
ATOM 675 C C . ILE A 1 85 ? 0.490 -6.276 7.881 1.00 89.69 85 ILE A C 1
ATOM 677 O O . ILE A 1 85 ? 1.501 -5.581 7.786 1.00 89.69 85 ILE A O 1
ATOM 681 N N . SER A 1 86 ? 0.351 -7.421 7.213 1.00 87.88 86 SER A N 1
ATOM 682 C CA . SER A 1 86 ? 1.322 -7.854 6.209 1.00 87.88 86 SER A CA 1
ATOM 683 C C . SER A 1 86 ? 1.136 -7.054 4.917 1.00 87.88 86 SER A C 1
ATOM 685 O O . SER A 1 86 ? 0.011 -6.896 4.439 1.00 87.88 86 SER A O 1
ATOM 687 N N . VAL A 1 87 ? 2.244 -6.556 4.368 1.00 91.75 87 VAL A N 1
ATOM 688 C CA . VAL A 1 87 ? 2.313 -5.934 3.042 1.00 91.75 87 VAL A CA 1
ATOM 689 C C . VAL A 1 87 ? 2.964 -6.927 2.097 1.00 91.75 87 VAL A C 1
ATOM 691 O O . VAL A 1 87 ? 4.041 -7.446 2.397 1.00 91.75 87 VAL A O 1
ATOM 694 N N . GLU A 1 88 ? 2.334 -7.173 0.955 1.00 94.00 88 GLU A N 1
ATOM 695 C CA . GLU A 1 88 ? 2.944 -7.966 -0.108 1.00 94.00 88 GLU A CA 1
ATOM 696 C C . GLU A 1 88 ? 3.635 -7.062 -1.128 1.00 94.00 88 GLU A C 1
ATOM 698 O O . GLU A 1 88 ? 3.099 -6.026 -1.516 1.00 94.00 88 GLU A O 1
ATOM 703 N N . TYR A 1 89 ? 4.824 -7.456 -1.574 1.00 93.81 89 TYR A N 1
ATOM 704 C CA . TYR A 1 89 ? 5.568 -6.730 -2.596 1.00 93.81 89 TYR A CA 1
ATOM 705 C C . TYR A 1 89 ? 5.412 -7.457 -3.922 1.00 93.81 89 TYR A C 1
ATOM 707 O O . TYR A 1 89 ? 5.762 -8.633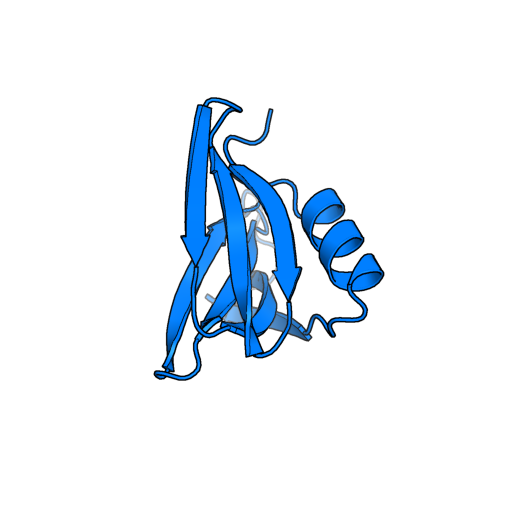 -4.031 1.00 93.81 89 TYR A O 1
ATOM 715 N N . VAL A 1 90 ? 4.877 -6.757 -4.917 1.00 93.81 90 VAL A N 1
ATOM 716 C CA . VAL A 1 90 ? 4.543 -7.335 -6.220 1.00 93.81 90 VAL A CA 1
ATOM 717 C C . VAL A 1 90 ? 5.297 -6.583 -7.307 1.00 93.81 90 VAL A C 1
ATOM 719 O O . VAL A 1 90 ? 5.272 -5.356 -7.352 1.00 93.81 90 VAL A O 1
ATOM 722 N N . ASP A 1 91 ? 5.951 -7.313 -8.204 1.00 90.38 91 ASP A N 1
ATOM 723 C CA . ASP A 1 91 ? 6.505 -6.743 -9.429 1.00 90.38 91 ASP A CA 1
ATOM 724 C C . ASP A 1 91 ? 5.503 -6.942 -10.572 1.00 90.38 91 ASP A C 1
ATOM 726 O O . ASP A 1 91 ? 5.130 -8.072 -10.895 1.00 90.38 91 ASP A O 1
ATOM 730 N N . GLU A 1 92 ? 5.077 -5.850 -11.202 1.00 90.62 92 GLU A N 1
ATOM 731 C CA . GLU A 1 92 ? 4.218 -5.893 -12.385 1.00 90.62 92 GLU A CA 1
ATOM 732 C C . GLU A 1 92 ? 4.983 -5.469 -13.624 1.00 90.62 92 GLU A C 1
ATOM 734 O O . GLU A 1 92 ? 5.680 -4.458 -13.625 1.00 90.62 92 GLU A O 1
ATOM 739 N N . PHE A 1 93 ? 4.833 -6.246 -14.693 1.00 84.44 93 PHE A N 1
ATOM 740 C CA . PHE A 1 93 ? 5.572 -6.039 -15.927 1.00 84.44 93 PHE A CA 1
ATOM 741 C C . PHE A 1 93 ? 4.684 -5.430 -17.003 1.00 84.44 93 PHE A C 1
ATOM 743 O O . PHE A 1 93 ? 3.738 -6.084 -17.453 1.00 84.44 93 PHE A O 1
ATOM 750 N N . ILE A 1 94 ? 5.039 -4.225 -17.448 1.00 74.94 94 ILE A N 1
ATOM 751 C CA . ILE A 1 94 ? 4.465 -3.606 -18.645 1.00 74.94 94 ILE A CA 1
ATOM 752 C C . ILE A 1 94 ? 5.336 -3.841 -19.880 1.00 74.94 94 ILE A C 1
ATOM 754 O O . ILE A 1 94 ? 6.582 -3.953 -19.741 1.00 74.94 94 ILE A O 1
#

Radius of gyration: 13.77 Å; Cα contacts (8 Å, |Δi|>4): 195; chains: 1; bounding box: 32×27×35 Å

Nearest PDB structures (foldseek):
  9g6k-assembly1_UE  TM=3.938E-01  e=6.770E-01  Toxoplasma gondii
  8h5z-assembly1_B  TM=5.165E-01  e=3.407E+00  Escherichia coli K-12
  8h5z-assembly2_A  TM=5.198E-01  e=3.209E+00  Escherichia coli K-12
  8h5y-assembly2_A  TM=5.276E-01  e=4.329E+00  Escherichia coli K-12

Organism: NCBI:txid1333845

Secondary structure (DSSP, 8-state):
--SEEEEEE-TTS-EEEEETTTEEEEE-SEEEEEEEEEE-TT-S-TTPPPEEEEEEEETTS-EEEEETTTB-HHHHHHHHHHTT--EEEEEEE-

p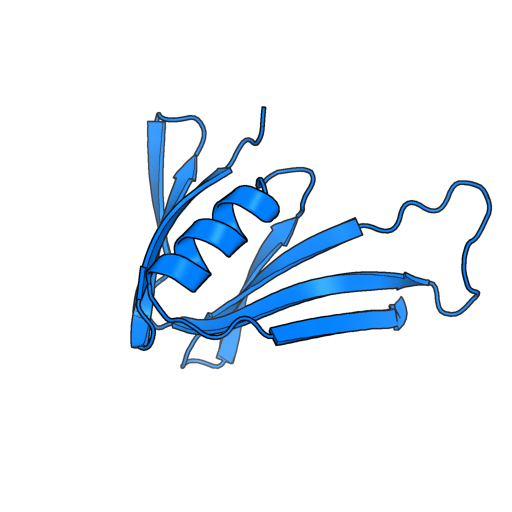LDDT: mean 88.26, std 9.17, range [60.25, 96.19]